Protein AF-A0A9P6QY77-F1 (afdb_monomer)

Structure (mmCIF, N/CA/C/O backbone):
data_AF-A0A9P6QY77-F1
#
_entry.id   AF-A0A9P6QY77-F1
#
loop_
_atom_site.group_PDB
_atom_site.id
_atom_site.type_symbol
_atom_site.label_atom_id
_atom_site.label_alt_id
_atom_site.label_comp_id
_atom_site.label_asym_id
_atom_site.label_entity_id
_atom_site.label_seq_id
_atom_site.pdbx_PDB_ins_code
_atom_site.Cartn_x
_atom_site.Cartn_y
_atom_site.Cartn_z
_atom_site.occupancy
_atom_site.B_iso_or_equiv
_atom_site.auth_seq_id
_atom_site.auth_comp_id
_atom_site.auth_asym_id
_atom_site.auth_atom_id
_atom_site.pdbx_PDB_model_num
ATOM 1 N N . GLY A 1 1 ? -8.131 2.660 -6.416 1.00 86.06 1 GLY A N 1
ATOM 2 C CA . GLY A 1 1 ? -8.394 2.026 -5.107 1.00 86.06 1 GLY A CA 1
ATOM 3 C C . GLY A 1 1 ? -8.116 2.961 -3.945 1.00 86.06 1 GLY A C 1
ATOM 4 O O . GLY A 1 1 ? -9.030 3.234 -3.181 1.00 86.06 1 GLY A O 1
ATOM 5 N N . GLY A 1 2 ? -6.889 3.487 -3.839 1.00 91.00 2 GLY A N 1
ATOM 6 C CA . GLY A 1 2 ? -6.436 4.265 -2.677 1.00 91.00 2 GLY A CA 1
ATOM 7 C C . GLY A 1 2 ? -7.350 5.407 -2.219 1.00 91.00 2 GLY A C 1
ATOM 8 O O . GLY A 1 2 ? -7.599 5.512 -1.028 1.00 91.00 2 GLY A O 1
ATOM 9 N N . ILE A 1 3 ? -7.903 6.209 -3.141 1.00 92.25 3 ILE A N 1
ATOM 10 C CA . ILE A 1 3 ? -8.819 7.322 -2.798 1.00 92.25 3 ILE A CA 1
ATOM 11 C C . ILE A 1 3 ? -10.066 6.819 -2.051 1.00 92.25 3 ILE A C 1
ATOM 13 O O . ILE A 1 3 ? -10.511 7.421 -1.084 1.00 92.25 3 ILE A O 1
ATOM 17 N N . ILE A 1 4 ? -10.633 5.692 -2.487 1.00 94.75 4 ILE A N 1
ATOM 18 C CA . ILE A 1 4 ? -11.809 5.102 -1.833 1.00 94.75 4 ILE A CA 1
ATOM 19 C C . ILE A 1 4 ? -11.401 4.516 -0.481 1.00 94.75 4 ILE A C 1
ATOM 21 O O . ILE A 1 4 ? -12.114 4.688 0.503 1.00 94.75 4 ILE A O 1
ATOM 25 N N . ALA A 1 5 ? -10.247 3.845 -0.425 1.00 93.25 5 ALA A N 1
ATOM 26 C CA . ALA A 1 5 ? -9.734 3.268 0.810 1.00 93.25 5 ALA A CA 1
ATOM 27 C C . ALA A 1 5 ? -9.512 4.338 1.889 1.00 93.25 5 ALA A C 1
ATOM 29 O O . ALA A 1 5 ? -9.924 4.112 3.021 1.00 93.25 5 ALA A O 1
ATOM 30 N N . SER A 1 6 ? -8.965 5.512 1.547 1.00 91.50 6 SER A N 1
ATOM 31 C CA . SER A 1 6 ? -8.772 6.593 2.524 1.00 91.50 6 SER A CA 1
ATOM 32 C C . SER A 1 6 ? -10.098 7.080 3.108 1.00 91.50 6 SER A C 1
ATOM 34 O O . SER A 1 6 ? -10.233 7.165 4.324 1.00 91.50 6 SER A O 1
ATOM 36 N N . MET A 1 7 ? -11.124 7.257 2.269 1.00 93.19 7 MET A N 1
ATOM 37 C CA . MET A 1 7 ? -12.468 7.618 2.732 1.00 93.19 7 MET A CA 1
ATOM 38 C C . MET A 1 7 ? -13.100 6.543 3.626 1.00 93.19 7 MET A C 1
ATOM 40 O O . MET A 1 7 ? -13.806 6.860 4.585 1.00 93.19 7 MET A O 1
ATOM 44 N N . VAL A 1 8 ? -12.887 5.264 3.304 1.00 94.50 8 VAL A N 1
ATOM 45 C CA . VAL A 1 8 ? -13.372 4.153 4.132 1.00 94.50 8 VAL A CA 1
ATOM 46 C C . VAL A 1 8 ? -12.661 4.161 5.480 1.00 94.50 8 VAL A C 1
ATOM 48 O O . VAL A 1 8 ? -13.337 4.078 6.500 1.00 94.50 8 VAL A O 1
ATOM 51 N N . VAL A 1 9 ? -11.336 4.315 5.500 1.00 92.62 9 VAL A N 1
ATOM 52 C CA . VAL A 1 9 ? -10.544 4.379 6.735 1.00 92.62 9 VAL A CA 1
ATOM 53 C C . VAL A 1 9 ? -10.988 5.552 7.606 1.00 92.62 9 VAL A C 1
ATOM 55 O O . VAL A 1 9 ? -11.272 5.339 8.781 1.00 92.62 9 VAL A O 1
ATOM 58 N N . ASP A 1 10 ? -11.174 6.746 7.040 1.00 92.12 10 ASP A N 1
ATOM 59 C CA . ASP A 1 10 ? -11.692 7.904 7.781 1.00 92.12 10 ASP A CA 1
ATOM 60 C C . ASP A 1 10 ? -13.059 7.614 8.409 1.00 92.12 10 ASP A C 1
ATOM 62 O O . ASP A 1 10 ? -13.322 7.958 9.564 1.00 92.12 10 ASP A O 1
ATOM 66 N N . ARG A 1 11 ? -13.939 6.930 7.669 1.00 94.38 11 ARG A N 1
ATOM 67 C CA . ARG A 1 11 ? -15.249 6.541 8.188 1.00 94.38 11 ARG A CA 1
ATOM 68 C C . ARG A 1 11 ? -15.133 5.496 9.296 1.00 94.38 11 ARG A C 1
ATOM 70 O O . ARG A 1 11 ? -15.878 5.589 10.267 1.00 94.38 11 ARG A O 1
ATOM 77 N N . LEU A 1 12 ? -14.229 4.524 9.180 1.00 93.38 12 LEU A N 1
ATOM 78 C CA . LEU A 1 12 ? -13.987 3.524 10.223 1.00 93.38 12 LEU A CA 1
ATOM 79 C C . LEU A 1 12 ? -13.432 4.181 11.492 1.00 93.38 12 LEU A C 1
ATOM 81 O O . LEU A 1 12 ? -13.965 3.931 12.569 1.00 93.38 12 LEU A O 1
ATOM 85 N N . LEU A 1 13 ? -12.456 5.082 11.359 1.00 90.88 13 LEU A N 1
ATOM 86 C CA . LEU A 1 13 ? -11.906 5.876 12.463 1.00 90.88 13 LEU A CA 1
ATOM 87 C C . LEU A 1 13 ? -12.978 6.712 13.177 1.00 90.88 13 LEU A C 1
ATOM 89 O O . LEU A 1 13 ? -12.935 6.866 14.393 1.00 90.88 13 LEU A O 1
ATOM 93 N N . ALA A 1 14 ? -13.947 7.247 12.432 1.00 92.50 14 ALA A N 1
ATOM 94 C CA . ALA A 1 14 ? -15.020 8.067 12.988 1.00 92.50 14 ALA A CA 1
ATOM 95 C C . ALA A 1 14 ? -16.168 7.262 13.624 1.00 92.50 14 ALA A C 1
ATOM 97 O O . ALA A 1 14 ? -17.006 7.848 14.309 1.00 92.50 14 ALA A O 1
ATOM 98 N N . THR A 1 15 ? -16.267 5.955 13.358 1.00 94.19 15 THR A N 1
ATOM 99 C CA . THR A 1 15 ? -17.450 5.153 13.728 1.00 94.19 15 THR A CA 1
ATOM 100 C C . THR A 1 15 ? -17.153 3.971 14.636 1.00 94.19 15 THR A C 1
ATOM 102 O O . THR A 1 15 ? -18.044 3.557 15.377 1.00 94.19 15 THR A O 1
ATOM 105 N N . LEU A 1 16 ? -15.944 3.415 14.585 1.00 92.81 16 LEU A N 1
ATOM 106 C CA . LEU A 1 16 ? -15.554 2.254 15.375 1.00 92.81 16 LEU A CA 1
ATOM 107 C C . LEU A 1 16 ? -14.697 2.660 16.571 1.00 92.81 16 LEU A C 1
ATOM 109 O O . LEU A 1 16 ? -13.931 3.618 16.519 1.00 92.81 16 LEU A O 1
ATOM 113 N N . GLU A 1 17 ? -14.790 1.880 17.645 1.00 90.44 17 GLU A N 1
ATOM 114 C CA . GLU A 1 17 ? -13.870 2.012 18.772 1.00 90.44 17 GLU A CA 1
ATOM 115 C C . GLU A 1 17 ? -12.451 1.567 18.387 1.00 90.44 17 GLU A C 1
ATOM 117 O O . GLU A 1 17 ? -12.256 0.632 17.602 1.00 90.44 17 GLU A O 1
ATOM 122 N N . GLU A 1 18 ? -11.443 2.173 19.021 1.00 87.44 18 GLU A N 1
ATOM 123 C CA . GLU A 1 18 ? -10.024 1.870 18.781 1.00 87.44 18 GLU A CA 1
ATOM 124 C C . GLU A 1 18 ? -9.678 0.385 18.953 1.00 87.44 18 GLU A C 1
ATOM 126 O O . GLU A 1 18 ? -8.782 -0.134 18.290 1.00 87.44 18 GLU A O 1
ATOM 131 N N . SER A 1 19 ? -10.389 -0.325 19.832 1.00 89.06 19 SER A N 1
ATOM 132 C CA . SER A 1 19 ? -10.193 -1.757 20.084 1.00 89.06 19 SER A CA 1
ATOM 133 C C . SER A 1 19 ? -10.362 -2.607 18.818 1.00 89.06 19 SER A C 1
ATOM 135 O O . SER A 1 19 ? -9.605 -3.561 18.619 1.00 89.06 19 SER A O 1
ATOM 137 N N . PHE A 1 20 ? -11.300 -2.236 17.941 1.00 88.81 20 PHE A N 1
ATOM 138 C CA . PHE A 1 20 ? -11.535 -2.899 16.658 1.00 88.81 20 PHE A CA 1
ATOM 139 C C . PHE A 1 20 ? -10.516 -2.474 15.599 1.00 88.81 20 PHE A C 1
ATOM 141 O O . PHE A 1 20 ? -10.101 -3.293 14.779 1.00 88.81 20 PHE A O 1
ATOM 148 N N . LEU A 1 21 ? -10.070 -1.218 15.649 1.00 90.38 21 LEU A N 1
ATOM 149 C CA . LEU A 1 21 ? -9.143 -0.628 14.679 1.00 90.38 21 LEU A CA 1
ATOM 150 C C . LEU A 1 21 ? -7.701 -1.123 14.849 1.00 90.38 21 LEU A C 1
AT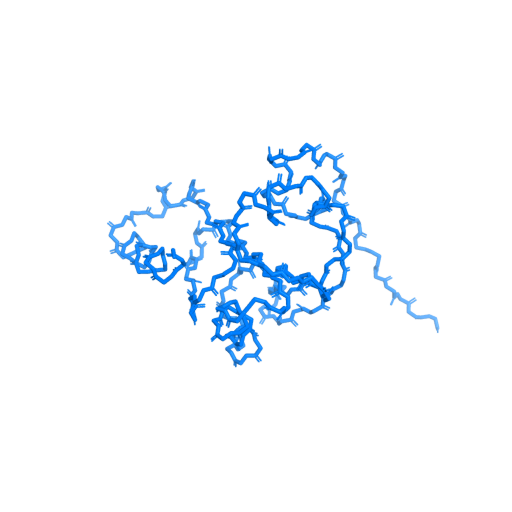OM 152 O O . LEU A 1 21 ? -6.955 -1.163 13.879 1.00 90.38 21 LEU A O 1
ATOM 156 N N . LYS A 1 22 ? -7.330 -1.617 16.037 1.00 88.06 22 LYS A N 1
ATOM 157 C CA . LYS A 1 22 ? -6.003 -2.207 16.313 1.00 88.06 22 LYS A CA 1
ATOM 158 C C . LYS A 1 22 ? -5.629 -3.405 15.433 1.00 88.06 22 LYS A C 1
ATOM 160 O O . LYS A 1 22 ? -4.466 -3.802 15.440 1.00 88.06 22 LYS A O 1
ATOM 165 N N . LYS A 1 23 ? -6.604 -4.019 14.758 1.00 87.81 23 LYS A N 1
ATOM 166 C CA . LYS A 1 23 ? -6.406 -5.145 13.829 1.00 87.81 23 LYS A CA 1
ATOM 167 C C . LYS A 1 23 ? -6.466 -4.727 12.358 1.00 87.81 23 LYS A C 1
ATOM 169 O O . LYS A 1 23 ? -6.309 -5.580 11.493 1.00 87.81 23 LYS A O 1
ATOM 174 N N . LEU A 1 24 ? -6.782 -3.463 12.076 1.00 91.94 24 LEU A N 1
ATOM 175 C CA . LEU A 1 24 ? -6.872 -2.954 10.717 1.00 91.94 24 LEU A CA 1
ATOM 176 C C . LEU A 1 24 ? -5.471 -2.601 10.215 1.00 91.94 24 LEU A C 1
ATOM 178 O O . LEU A 1 24 ? -4.737 -1.852 10.857 1.00 91.94 24 LEU A O 1
ATOM 182 N N . GLU A 1 25 ? -5.146 -3.126 9.042 1.00 92.31 25 GLU A N 1
ATOM 183 C CA . GLU A 1 25 ? -3.906 -2.868 8.321 1.00 92.31 25 GLU A CA 1
ATOM 184 C C . GLU A 1 25 ? -4.271 -2.375 6.922 1.00 92.31 25 GLU A C 1
ATOM 186 O O . GLU A 1 25 ? -5.233 -2.857 6.313 1.00 92.31 25 GLU A O 1
ATOM 191 N N . VAL A 1 26 ? -3.538 -1.385 6.420 1.00 93.25 26 VAL A N 1
ATOM 192 C CA . VAL A 1 26 ? -3.820 -0.759 5.129 1.00 93.25 26 VAL A CA 1
ATOM 193 C C . VAL A 1 26 ? -2.575 -0.811 4.264 1.00 93.25 26 VAL A C 1
ATOM 195 O O . VAL A 1 26 ? -1.566 -0.177 4.557 1.00 93.25 26 VAL A O 1
ATOM 198 N N . TYR A 1 27 ? -2.691 -1.524 3.150 1.00 94.12 27 TYR A N 1
ATOM 199 C CA . TYR A 1 27 ? -1.648 -1.633 2.142 1.00 94.12 27 TYR A CA 1
ATOM 200 C C . TYR A 1 27 ? -2.161 -1.067 0.831 1.00 94.12 27 TYR A C 1
ATOM 202 O O . TYR A 1 27 ? -3.221 -1.464 0.339 1.00 94.12 27 TYR A O 1
ATOM 210 N N . THR A 1 28 ? -1.429 -0.114 0.262 1.00 94.19 28 THR A N 1
ATOM 211 C CA . THR A 1 28 ? -1.799 0.468 -1.031 1.00 94.19 28 THR A CA 1
ATOM 212 C C . THR A 1 28 ? -0.652 0.393 -2.019 1.00 94.19 28 THR A C 1
ATOM 214 O O . THR A 1 28 ? 0.508 0.539 -1.650 1.00 94.19 28 THR A O 1
ATOM 217 N N . PHE A 1 29 ? -1.011 0.222 -3.285 1.00 94.75 29 PHE A N 1
ATOM 218 C CA . PHE A 1 29 ? -0.092 0.071 -4.404 1.00 94.75 29 PHE A CA 1
ATOM 219 C C . PHE A 1 29 ? -0.502 1.064 -5.487 1.00 94.75 29 PHE A C 1
ATOM 221 O O . PHE A 1 29 ? -1.698 1.170 -5.784 1.00 94.75 29 PHE A O 1
ATOM 228 N N . GLY A 1 30 ? 0.448 1.832 -6.018 1.00 93.62 30 GLY A N 1
ATOM 229 C CA . GLY A 1 30 ? 0.172 2.809 -7.077 1.00 93.62 30 GLY A CA 1
ATOM 230 C C . GLY A 1 30 ? -0.878 3.862 -6.685 1.00 93.62 30 GLY A C 1
ATOM 231 O O . GLY A 1 30 ? -1.771 4.207 -7.461 1.00 93.62 30 GLY A O 1
ATOM 232 N N . SER A 1 31 ? -0.891 4.292 -5.418 1.00 93.38 31 SER A N 1
ATOM 233 C CA . SER A 1 31 ? -2.033 5.021 -4.855 1.00 93.38 31 SER A CA 1
ATOM 234 C C . SER A 1 31 ? -2.125 6.476 -5.325 1.00 93.38 31 SER A C 1
ATOM 236 O O . SER A 1 31 ? -1.260 7.296 -5.028 1.00 93.38 31 SER A O 1
ATOM 238 N N . ALA A 1 32 ? -3.263 6.827 -5.931 1.00 92.94 32 ALA A N 1
ATOM 239 C CA . ALA A 1 32 ? -3.647 8.210 -6.234 1.00 92.94 32 ALA A CA 1
ATOM 240 C C . ALA A 1 32 ? -4.162 9.006 -5.016 1.00 92.94 32 ALA A C 1
ATOM 242 O O . ALA A 1 32 ? -4.553 10.162 -5.159 1.00 92.94 32 ALA A O 1
ATOM 243 N N . ALA A 1 33 ? -4.249 8.389 -3.832 1.00 90.19 33 ALA A N 1
ATOM 244 C CA . ALA A 1 33 ? -4.732 9.084 -2.644 1.00 90.19 33 ALA A CA 1
ATOM 245 C C . ALA A 1 33 ? -3.729 10.145 -2.195 1.00 90.19 33 ALA A C 1
ATOM 247 O O . ALA A 1 33 ? -2.530 9.888 -2.127 1.00 90.19 33 ALA A O 1
ATOM 248 N N . ASN A 1 34 ? -4.244 11.311 -1.825 1.00 84.75 34 ASN A N 1
ATOM 249 C CA . ASN A 1 34 ? -3.461 12.407 -1.270 1.00 84.75 34 ASN A CA 1
ATOM 250 C C . ASN A 1 34 ? -3.529 12.455 0.263 1.00 84.75 34 ASN A C 1
ATOM 252 O O . ASN A 1 34 ? -3.278 13.503 0.831 1.00 84.75 34 ASN A O 1
ATOM 256 N N . HIS A 1 35 ? -3.984 11.394 0.925 1.00 85.19 35 HIS A N 1
ATOM 257 C CA . HIS A 1 35 ? -3.899 11.202 2.371 1.00 85.19 35 HIS A CA 1
ATOM 258 C C . HIS A 1 35 ? -4.306 9.766 2.711 1.00 85.19 35 HIS A C 1
ATOM 260 O O . HIS A 1 35 ? -5.0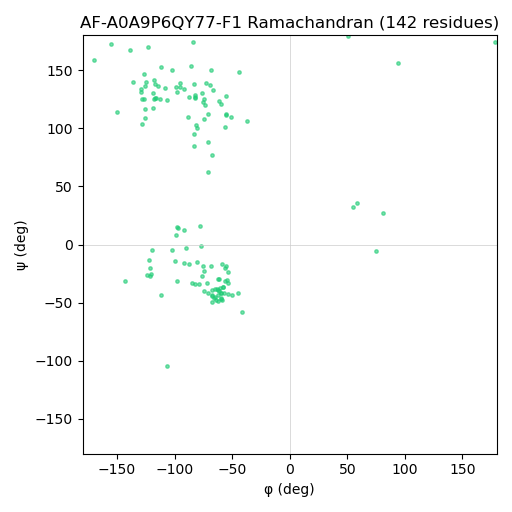14 9.102 1.951 1.00 85.19 35 HIS A O 1
ATOM 266 N N . MET A 1 36 ? -3.878 9.308 3.881 1.00 87.31 36 MET A N 1
ATOM 267 C CA . MET A 1 36 ? -4.389 8.115 4.544 1.00 87.31 36 MET A CA 1
ATOM 268 C C . MET A 1 36 ? -4.235 8.355 6.042 1.00 87.31 36 MET A C 1
ATOM 270 O O . MET A 1 36 ? -3.115 8.524 6.518 1.00 87.31 36 MET A O 1
ATOM 274 N N . ASN A 1 37 ? -5.334 8.462 6.779 1.00 83.19 37 ASN A N 1
ATOM 275 C CA . ASN A 1 37 ? -5.266 8.720 8.211 1.00 83.19 37 ASN A CA 1
ATOM 276 C C . ASN A 1 37 ? -5.150 7.391 8.960 1.00 83.19 37 ASN A C 1
ATOM 278 O O . ASN A 1 37 ? -5.981 6.512 8.762 1.00 83.19 37 ASN A O 1
ATOM 282 N N . GLY A 1 38 ? -4.149 7.240 9.824 1.00 74.38 38 GLY A N 1
ATOM 283 C CA . GLY A 1 38 ? -4.074 6.072 10.702 1.00 74.38 38 GLY A CA 1
ATOM 284 C C . GLY A 1 38 ? -4.814 6.222 12.019 1.00 74.38 38 GLY A C 1
ATOM 285 O O . GLY A 1 38 ? -5.040 5.235 12.717 1.00 74.38 38 GLY A O 1
ATOM 286 N N . GLY A 1 39 ? -5.154 7.450 12.423 1.00 70.12 39 GLY A N 1
ATOM 287 C CA . GLY A 1 39 ? -5.333 7.734 13.845 1.00 70.12 39 GLY A CA 1
ATOM 288 C C . GLY A 1 39 ? -4.114 7.246 14.647 1.00 70.12 39 GLY A C 1
ATOM 289 O O . GLY A 1 39 ? -3.178 6.658 14.120 1.00 70.12 39 GLY A O 1
ATOM 290 N N . HIS A 1 40 ? -4.086 7.420 15.957 1.00 69.88 40 HIS A N 1
ATOM 291 C CA . HIS A 1 40 ? -3.016 6.804 16.759 1.00 69.88 40 HIS A CA 1
ATOM 292 C C . HIS A 1 40 ? -3.252 5.295 16.995 1.00 69.88 40 HIS A C 1
ATOM 294 O O . HIS A 1 40 ? -2.677 4.710 17.910 1.00 69.88 40 HIS A O 1
ATOM 300 N N . CYS A 1 41 ? -4.146 4.669 16.217 1.00 79.31 41 CYS A N 1
ATOM 301 C CA . CYS A 1 41 ? -4.682 3.336 16.482 1.00 79.31 41 CYS A CA 1
ATOM 302 C C . CYS A 1 41 ? -4.413 2.303 15.377 1.00 79.31 41 CYS A C 1
ATOM 304 O O . CYS A 1 41 ? -4.368 1.113 15.704 1.00 79.31 41 CYS A O 1
ATOM 306 N N . LEU A 1 42 ? -4.205 2.709 14.115 1.00 85.56 42 LEU A N 1
ATOM 307 C CA . LEU A 1 42 ? -3.760 1.795 13.059 1.00 85.56 42 LEU A CA 1
ATOM 308 C C . LEU A 1 42 ? -2.244 1.627 13.145 1.00 85.56 42 LEU A C 1
ATOM 310 O O . LEU A 1 42 ? -1.500 2.600 13.121 1.00 85.56 42 LEU A O 1
ATOM 314 N N . LYS A 1 43 ? -1.797 0.374 13.235 1.00 84.25 43 LYS A N 1
ATOM 315 C CA . LYS A 1 43 ? -0.373 0.042 13.383 1.00 84.25 43 LYS A CA 1
ATOM 316 C C . LYS A 1 43 ? 0.380 -0.031 12.063 1.00 84.25 43 LYS A C 1
ATOM 318 O O . LYS A 1 43 ? 1.573 0.236 12.029 1.00 84.25 43 LYS A O 1
ATOM 323 N N . HIS A 1 44 ? -0.300 -0.462 11.004 1.00 88.94 44 HIS A N 1
ATOM 324 C CA . HIS A 1 44 ? 0.332 -0.744 9.723 1.00 88.94 44 HIS A CA 1
ATOM 325 C C . HIS A 1 44 ? -0.419 -0.013 8.619 1.00 88.94 44 HIS A C 1
ATOM 327 O O . HIS A 1 44 ? -1.509 -0.421 8.213 1.00 88.94 44 HIS A O 1
ATOM 333 N N . ILE A 1 45 ? 0.180 1.080 8.151 1.00 91.69 45 ILE A N 1
ATOM 334 C CA . ILE A 1 45 ? -0.215 1.768 6.927 1.00 91.69 45 ILE A CA 1
ATOM 335 C C . ILE A 1 45 ? 1.019 1.871 6.053 1.00 91.69 45 ILE A C 1
ATOM 337 O O . ILE A 1 45 ? 1.941 2.626 6.360 1.00 91.69 45 ILE A O 1
ATOM 341 N N . GLU A 1 46 ? 1.032 1.098 4.972 1.00 92.94 46 GLU A N 1
ATOM 342 C CA . GLU A 1 46 ? 2.159 1.064 4.050 1.00 92.94 46 GLU A CA 1
ATOM 343 C C . GLU A 1 46 ? 1.703 1.351 2.619 1.00 92.94 46 GLU A C 1
ATOM 345 O O . GLU A 1 46 ? 0.684 0.857 2.117 1.00 92.94 46 GLU A O 1
ATOM 350 N N . HIS A 1 47 ? 2.485 2.180 1.948 1.00 93.19 47 HIS A N 1
ATOM 351 C CA . HIS A 1 47 ? 2.260 2.611 0.585 1.00 93.19 47 HIS A CA 1
ATOM 352 C C . HIS A 1 47 ? 3.433 2.155 -0.275 1.00 93.19 47 HIS A C 1
ATOM 354 O O . HIS A 1 47 ? 4.580 2.404 0.070 1.00 93.19 47 HIS A O 1
ATOM 360 N N . PHE A 1 48 ? 3.144 1.526 -1.408 1.00 94.31 48 PHE A N 1
ATOM 361 C CA . PHE A 1 48 ? 4.131 1.117 -2.401 1.00 94.31 48 PHE A CA 1
ATOM 362 C C . PHE A 1 48 ? 3.865 1.876 -3.695 1.00 94.31 48 PHE A C 1
ATOM 364 O O . PHE A 1 48 ? 2.745 1.882 -4.217 1.00 94.31 48 PHE A O 1
ATOM 371 N N . ALA A 1 49 ? 4.892 2.543 -4.205 1.00 94.81 49 ALA A N 1
ATOM 372 C CA . ALA A 1 49 ? 4.808 3.385 -5.385 1.00 94.81 49 ALA A CA 1
ATOM 373 C C . ALA A 1 49 ? 6.009 3.143 -6.297 1.00 94.81 49 ALA A C 1
ATOM 375 O O . ALA A 1 49 ? 7.135 3.018 -5.829 1.00 94.81 49 ALA A O 1
ATOM 376 N N . ASN A 1 50 ? 5.758 3.122 -7.603 1.00 94.75 50 ASN A N 1
ATOM 377 C CA . ASN A 1 50 ? 6.818 3.178 -8.603 1.00 94.75 50 ASN A CA 1
ATOM 378 C C . ASN A 1 50 ? 6.973 4.633 -9.031 1.00 94.75 50 ASN A C 1
ATOM 380 O O . ASN A 1 50 ? 5.969 5.319 -9.227 1.00 94.75 50 ASN A O 1
ATOM 384 N N . GLU A 1 51 ? 8.206 5.103 -9.198 1.00 92.19 51 GLU A N 1
ATOM 385 C CA . GLU A 1 51 ? 8.484 6.508 -9.520 1.00 92.19 51 GLU A CA 1
ATOM 386 C C . GLU A 1 51 ? 7.716 6.995 -10.759 1.00 92.19 51 GLU A C 1
ATOM 388 O O . GLU A 1 51 ? 7.155 8.0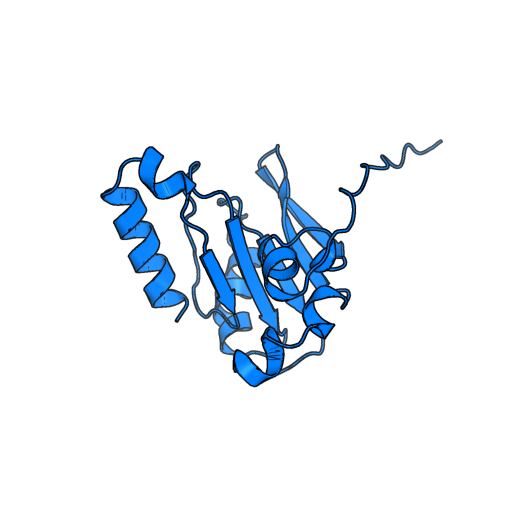92 -10.754 1.00 92.19 51 GLU A O 1
ATOM 393 N N . SER A 1 52 ? 7.663 6.162 -11.802 1.00 91.38 52 SER A N 1
ATOM 394 C CA . SER A 1 52 ? 7.027 6.488 -13.084 1.00 91.38 52 SER A CA 1
ATOM 395 C C . SER A 1 52 ? 5.550 6.072 -13.176 1.00 91.38 52 SER A C 1
ATOM 397 O O . SER A 1 52 ? 4.980 6.055 -14.270 1.00 91.38 52 SER A O 1
ATOM 399 N N . ASP A 1 53 ? 4.907 5.707 -12.063 1.00 93.19 53 ASP A N 1
ATOM 400 C CA . ASP A 1 53 ? 3.453 5.530 -12.022 1.00 93.19 53 ASP A CA 1
ATOM 401 C C . ASP A 1 53 ? 2.763 6.888 -11.848 1.00 93.19 53 ASP A C 1
ATOM 403 O O . ASP A 1 53 ? 2.672 7.409 -10.740 1.00 93.19 53 ASP A O 1
ATOM 407 N N . PHE A 1 54 ? 2.202 7.419 -12.940 1.00 91.12 54 PHE A N 1
ATOM 408 C CA . PHE A 1 54 ? 1.515 8.715 -12.978 1.00 91.12 54 PHE A CA 1
ATOM 409 C C . PHE A 1 54 ? 0.544 8.949 -11.809 1.00 91.12 54 PHE A C 1
ATOM 411 O O . PHE A 1 54 ? 0.488 10.054 -11.257 1.00 91.12 54 PHE A O 1
ATOM 418 N N . PHE A 1 55 ? -0.225 7.926 -11.426 1.00 92.12 55 PHE A N 1
ATOM 419 C CA . PHE A 1 55 ? -1.203 8.055 -10.351 1.00 92.12 55 PHE A CA 1
ATOM 420 C C . PHE A 1 55 ? -0.530 8.105 -8.981 1.00 92.12 55 PHE A C 1
ATOM 422 O O . PHE A 1 55 ? -0.933 8.911 -8.143 1.00 92.12 55 PHE A O 1
ATOM 429 N N . ALA A 1 56 ? 0.512 7.303 -8.765 1.00 91.75 56 ALA A N 1
ATOM 430 C CA . ALA A 1 56 ? 1.291 7.327 -7.533 1.00 91.75 56 ALA A CA 1
ATOM 431 C C . ALA A 1 56 ? 2.081 8.633 -7.381 1.00 91.75 56 ALA A C 1
ATOM 433 O O . ALA A 1 56 ? 2.048 9.244 -6.308 1.00 91.75 56 ALA A O 1
ATOM 434 N N . SER A 1 57 ? 2.717 9.099 -8.464 1.00 89.81 57 SER A N 1
ATOM 435 C CA . SER A 1 57 ? 3.466 10.356 -8.499 1.00 89.81 57 SER A CA 1
ATOM 436 C C . SER A 1 57 ? 2.551 11.532 -8.155 1.00 89.81 57 SER A C 1
ATOM 438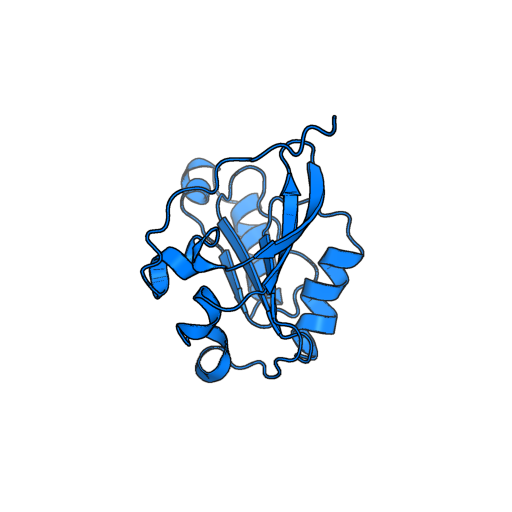 O O . SER A 1 57 ? 2.885 12.334 -7.286 1.00 89.81 57 SER A O 1
ATOM 440 N N . SER A 1 58 ? 1.362 11.600 -8.770 1.00 87.56 58 SER A N 1
ATOM 441 C CA . SER A 1 58 ? 0.379 12.677 -8.540 1.00 87.56 58 SER A CA 1
ATOM 442 C C . SER A 1 58 ? -0.373 12.560 -7.208 1.00 87.56 58 SER A C 1
ATOM 444 O O . SER A 1 58 ? -0.995 13.523 -6.765 1.00 87.56 58 SER A O 1
ATOM 446 N N . GLY A 1 59 ? -0.361 11.377 -6.594 1.00 89.56 59 GLY A N 1
ATOM 447 C CA . GLY A 1 59 ? -1.076 11.069 -5.363 1.00 89.56 59 GLY A CA 1
ATOM 448 C C . GLY A 1 59 ? -0.137 10.964 -4.173 1.00 89.56 59 GLY A C 1
ATOM 449 O O . GLY A 1 59 ? 0.334 11.971 -3.637 1.00 89.56 59 GLY A O 1
ATOM 450 N N . VAL A 1 60 ? 0.114 9.723 -3.751 1.00 88.69 60 VAL A N 1
ATOM 451 C CA . VAL A 1 60 ? 0.790 9.429 -2.485 1.00 88.69 60 VAL A CA 1
ATOM 452 C C . VAL A 1 60 ? 2.203 10.008 -2.418 1.00 88.69 60 VAL A C 1
ATOM 454 O O . VAL A 1 60 ? 2.585 10.538 -1.378 1.00 88.69 60 VAL A O 1
ATOM 457 N N . MET A 1 61 ? 2.957 9.996 -3.522 1.00 88.38 61 MET A N 1
ATOM 458 C CA . MET A 1 61 ? 4.329 10.513 -3.532 1.00 88.38 61 MET A CA 1
ATOM 459 C C . MET A 1 61 ? 4.365 12.034 -3.339 1.00 88.38 61 MET A C 1
ATOM 461 O O . MET A 1 61 ? 5.079 12.526 -2.466 1.00 88.38 61 MET A O 1
ATOM 465 N N . THR A 1 62 ? 3.558 12.782 -4.103 1.00 84.12 62 THR A N 1
ATOM 466 C CA . THR A 1 62 ? 3.458 14.247 -3.961 1.00 84.12 62 THR A CA 1
ATOM 467 C C . THR A 1 62 ? 2.963 14.635 -2.570 1.00 84.12 62 THR A C 1
ATOM 469 O O . THR A 1 62 ? 3.465 15.590 -1.970 1.00 84.12 62 THR A O 1
ATOM 472 N N . TYR A 1 63 ? 1.998 13.893 -2.022 1.00 76.62 63 TYR A N 1
ATOM 473 C CA . TYR A 1 63 ? 1.491 14.161 -0.682 1.00 76.62 63 TYR A CA 1
ATOM 474 C C . TYR A 1 63 ? 2.574 14.009 0.387 1.00 76.62 63 TYR A C 1
ATOM 476 O O . TYR A 1 63 ? 2.768 14.927 1.174 1.00 76.62 63 TYR A O 1
ATOM 484 N N . TYR A 1 64 ? 3.334 12.915 0.369 1.00 73.12 64 TYR A N 1
ATOM 485 C CA . TYR A 1 64 ? 4.415 12.678 1.333 1.00 73.12 64 TYR A CA 1
ATOM 486 C C . TYR A 1 64 ? 5.539 13.721 1.276 1.00 73.12 64 TYR A C 1
ATOM 488 O O . TYR A 1 64 ? 6.190 14.010 2.280 1.00 73.12 64 TYR A O 1
ATOM 496 N N . GLN A 1 65 ? 5.778 14.309 0.103 1.00 67.06 65 GLN A N 1
ATOM 497 C CA . GLN A 1 65 ? 6.769 15.374 -0.063 1.00 67.06 65 GLN A CA 1
ATOM 498 C C . GLN A 1 65 ? 6.283 16.730 0.479 1.00 67.06 65 GLN A C 1
ATOM 500 O O . GLN A 1 65 ? 7.099 17.567 0.864 1.00 67.06 65 GLN A O 1
ATOM 505 N N . THR A 1 66 ? 4.968 16.968 0.510 1.00 62.78 66 THR A N 1
ATOM 506 C CA . THR A 1 66 ? 4.378 18.301 0.748 1.00 62.78 66 THR A CA 1
ATOM 507 C C . THR A 1 66 ? 3.645 18.415 2.081 1.00 62.78 66 THR A C 1
ATOM 509 O O . THR A 1 66 ? 3.805 19.401 2.808 1.00 62.78 66 THR A O 1
ATOM 512 N N . ALA A 1 67 ? 2.862 17.407 2.446 1.00 55.31 67 ALA A N 1
ATOM 513 C CA . ALA A 1 67 ? 2.295 17.281 3.768 1.00 55.31 67 ALA A CA 1
ATOM 514 C C . ALA A 1 67 ? 3.382 16.700 4.663 1.00 55.31 67 ALA A C 1
ATOM 516 O O . ALA A 1 67 ? 3.637 15.506 4.630 1.00 55.31 67 ALA A O 1
ATOM 517 N N . ARG A 1 68 ? 4.045 17.560 5.449 1.00 52.69 68 ARG A N 1
ATOM 518 C CA . ARG A 1 68 ? 4.865 17.148 6.603 1.00 52.69 68 ARG A CA 1
ATOM 519 C C . ARG A 1 68 ? 4.150 15.976 7.276 1.00 52.69 68 ARG A C 1
ATOM 521 O O . ARG A 1 68 ? 3.072 16.240 7.811 1.00 52.69 68 ARG A O 1
ATOM 528 N N . ASN A 1 69 ? 4.654 14.741 7.133 1.00 55.59 69 ASN A N 1
ATOM 529 C CA . ASN A 1 69 ? 3.876 13.525 7.365 1.00 55.59 69 ASN A CA 1
ATOM 530 C C . ASN A 1 69 ? 3.234 13.667 8.741 1.00 55.59 69 ASN A C 1
ATOM 532 O O . ASN A 1 69 ? 3.922 13.744 9.747 1.00 55.59 69 ASN A O 1
ATOM 536 N N . LYS A 1 70 ? 1.917 13.856 8.807 1.00 53.12 70 LYS A N 1
ATOM 537 C CA . LYS A 1 70 ? 1.225 13.981 10.100 1.00 53.12 70 LYS A CA 1
ATOM 538 C C . LYS A 1 70 ? 0.766 12.626 10.622 1.00 53.12 70 LYS A C 1
ATOM 540 O O . LYS A 1 70 ? 0.202 12.559 11.707 1.00 53.12 70 LYS A O 1
ATOM 545 N N . TYR A 1 71 ? 0.988 11.579 9.837 1.00 56.31 71 TYR A N 1
ATOM 546 C CA . TYR A 1 71 ? 0.457 10.248 10.048 1.00 56.31 71 TYR A CA 1
ATOM 547 C C . TYR A 1 71 ? 1.614 9.253 9.973 1.00 56.31 71 TYR A C 1
ATOM 549 O O . TYR A 1 71 ? 2.472 9.374 9.094 1.00 56.31 71 TYR A O 1
ATOM 557 N N . ASP A 1 72 ? 1.647 8.341 10.942 1.00 66.88 72 ASP A N 1
ATOM 558 C CA . ASP A 1 72 ? 2.658 7.299 11.155 1.00 66.88 72 ASP A CA 1
ATOM 559 C C . ASP A 1 72 ? 2.554 6.201 10.085 1.00 66.88 72 ASP A C 1
ATOM 561 O O . ASP A 1 72 ? 2.196 5.053 10.330 1.00 66.88 72 ASP A O 1
ATOM 565 N N . ASN A 1 73 ? 2.768 6.613 8.842 1.00 84.56 73 ASN A N 1
ATOM 566 C CA . ASN A 1 73 ? 2.566 5.800 7.662 1.00 84.56 73 ASN A CA 1
ATOM 567 C C . ASN A 1 73 ? 3.913 5.627 6.951 1.00 84.56 73 ASN A C 1
ATOM 569 O O . ASN A 1 73 ? 4.672 6.589 6.788 1.00 84.56 73 ASN A O 1
ATOM 573 N N . MET A 1 74 ? 4.169 4.438 6.420 1.00 89.06 74 MET A N 1
ATOM 574 C CA . MET A 1 74 ? 5.384 4.115 5.675 1.00 89.06 74 MET A CA 1
ATOM 575 C C . MET A 1 74 ? 5.138 4.203 4.165 1.00 89.06 74 MET A C 1
ATOM 577 O O . MET A 1 74 ? 4.180 3.629 3.653 1.00 89.06 74 MET A O 1
ATOM 581 N N . LEU A 1 75 ? 6.013 4.884 3.429 1.00 91.69 75 LEU A N 1
ATOM 582 C CA . LEU A 1 75 ? 6.004 4.913 1.966 1.00 91.69 75 LEU A CA 1
ATOM 583 C C . LEU A 1 75 ? 7.292 4.298 1.424 1.00 91.69 75 LEU A C 1
ATOM 585 O O . LEU A 1 75 ? 8.375 4.763 1.760 1.00 91.69 75 LEU A O 1
ATOM 589 N N . TYR A 1 76 ? 7.151 3.316 0.540 1.00 93.81 76 TYR A N 1
ATOM 590 C CA . TYR A 1 76 ? 8.205 2.692 -0.248 1.00 93.81 76 TYR A CA 1
ATOM 591 C C . TYR A 1 76 ? 8.096 3.154 -1.703 1.00 93.81 76 TYR A C 1
ATOM 593 O O . TYR A 1 76 ? 7.045 3.013 -2.333 1.00 93.81 76 TYR A O 1
ATOM 601 N N . ILE A 1 77 ? 9.183 3.708 -2.234 1.00 93.62 77 ILE A N 1
ATOM 602 C CA . ILE A 1 77 ? 9.280 4.222 -3.599 1.00 93.62 77 ILE A CA 1
ATOM 603 C C . ILE A 1 77 ? 10.360 3.445 -4.340 1.00 93.62 77 ILE A C 1
ATOM 605 O O . ILE A 1 77 ? 11.539 3.518 -3.981 1.00 93.62 77 ILE A O 1
ATOM 609 N N . ASP A 1 78 ? 9.952 2.749 -5.396 1.00 93.38 78 ASP A N 1
ATOM 610 C CA . ASP A 1 78 ? 10.865 2.073 -6.309 1.00 93.38 78 ASP A CA 1
ATOM 611 C C . ASP A 1 78 ? 11.281 3.040 -7.421 1.00 93.38 78 ASP A C 1
ATOM 613 O O . ASP A 1 78 ? 10.464 3.446 -8.258 1.00 93.38 78 ASP A O 1
ATOM 617 N N . TRP A 1 79 ? 12.542 3.464 -7.394 1.00 88.44 79 TRP A N 1
ATOM 618 C CA . TRP A 1 79 ? 13.072 4.436 -8.347 1.00 88.44 79 TRP A CA 1
ATOM 619 C C . TRP A 1 79 ? 13.488 3.755 -9.647 1.00 88.44 79 TRP A C 1
ATOM 621 O O . TRP A 1 79 ? 14.079 2.679 -9.642 1.00 88.44 79 TRP A O 1
ATOM 631 N N . GLY A 1 80 ? 13.176 4.375 -10.786 1.00 87.25 80 GLY A N 1
ATOM 632 C CA . GLY A 1 80 ? 13.446 3.796 -12.102 1.00 87.25 80 GLY A CA 1
ATOM 633 C C . GLY A 1 80 ? 12.510 2.653 -12.518 1.00 87.25 80 GLY A C 1
ATOM 634 O O . GLY A 1 80 ? 12.576 2.212 -13.669 1.00 87.25 80 GLY A O 1
ATOM 635 N N . LYS A 1 81 ? 11.602 2.184 -11.648 1.00 91.44 81 LYS A N 1
ATOM 636 C CA . LYS A 1 81 ? 10.529 1.261 -12.043 1.00 91.44 81 LYS A CA 1
ATOM 637 C C . LYS A 1 81 ? 9.316 2.020 -12.582 1.00 91.44 81 LYS A C 1
ATOM 639 O O . LYS A 1 81 ? 9.034 3.174 -12.249 1.00 91.44 81 LYS A O 1
ATOM 644 N N . THR A 1 82 ? 8.574 1.325 -13.435 1.00 90.88 82 THR A N 1
ATOM 645 C CA . THR A 1 82 ? 7.350 1.815 -14.072 1.00 90.88 82 THR A CA 1
ATOM 646 C C . THR A 1 82 ? 6.192 0.874 -13.771 1.00 90.88 82 THR A C 1
ATOM 648 O O . THR A 1 82 ? 6.387 -0.238 -13.280 1.00 90.88 82 THR A O 1
ATOM 651 N N . GLY A 1 83 ? 4.987 1.311 -14.124 1.00 90.31 83 GLY A N 1
ATOM 652 C CA . GLY A 1 83 ? 3.808 0.462 -14.097 1.00 90.31 83 GLY A CA 1
ATOM 653 C C . GLY A 1 83 ? 3.016 0.555 -12.800 1.00 90.31 83 GLY A C 1
ATOM 654 O O . GLY A 1 83 ? 3.521 0.954 -11.756 1.00 90.31 83 GLY A O 1
ATOM 655 N N . HIS A 1 84 ? 1.737 0.211 -12.926 1.00 91.25 84 HIS A N 1
ATOM 656 C CA . HIS A 1 84 ? 0.684 0.522 -11.955 1.00 91.25 84 HIS A CA 1
ATOM 657 C C . HIS A 1 84 ? -0.060 -0.730 -11.465 1.00 91.25 84 HIS A C 1
ATOM 659 O O . HIS A 1 84 ? -0.640 -0.758 -10.382 1.00 91.25 84 HIS A O 1
ATOM 665 N N . LEU A 1 85 ? -0.089 -1.788 -12.280 1.00 91.50 85 LEU A N 1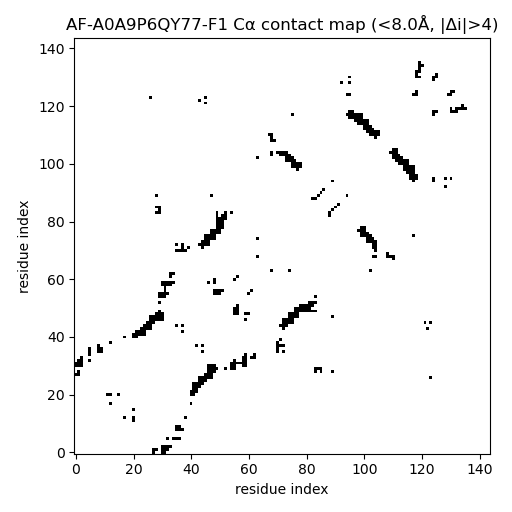
ATOM 666 C CA . LEU A 1 85 ? -0.902 -2.970 -12.013 1.00 91.50 85 LEU A CA 1
ATOM 667 C C . LEU A 1 85 ? -0.306 -3.812 -10.876 1.00 91.50 85 LEU A C 1
ATOM 669 O O . LEU A 1 85 ? 0.791 -4.352 -11.015 1.00 91.50 85 LEU A O 1
ATOM 673 N N . LEU A 1 86 ? -1.085 -3.991 -9.801 1.00 89.56 86 LEU A N 1
ATOM 674 C CA . LEU A 1 86 ? -0.759 -4.805 -8.619 1.00 89.56 86 LEU A CA 1
ATOM 675 C C . LEU A 1 86 ? -0.091 -6.140 -8.982 1.00 89.56 86 LEU A C 1
ATOM 677 O O . LEU A 1 86 ? 1.045 -6.395 -8.596 1.00 89.56 86 LEU A O 1
ATOM 681 N N . ASN A 1 87 ? -0.778 -6.958 -9.781 1.00 89.00 87 ASN A N 1
ATOM 682 C CA . ASN A 1 87 ? -0.344 -8.322 -10.088 1.00 89.00 87 ASN A CA 1
ATOM 683 C C . ASN A 1 87 ? 0.926 -8.396 -10.946 1.00 89.00 87 ASN A C 1
ATOM 685 O O . ASN A 1 87 ? 1.525 -9.460 -11.023 1.00 89.00 87 ASN A O 1
ATOM 689 N N . MET A 1 88 ? 1.296 -7.310 -11.627 1.00 88.81 88 MET A N 1
ATOM 690 C CA . MET A 1 88 ? 2.451 -7.291 -12.527 1.00 88.81 88 MET A CA 1
ATOM 691 C C . MET A 1 88 ? 3.695 -6.700 -11.863 1.00 88.81 88 MET A C 1
ATOM 693 O O . MET A 1 88 ? 4.797 -7.101 -12.209 1.00 88.81 88 MET A O 1
ATOM 697 N N . HIS A 1 89 ? 3.525 -5.748 -10.941 1.00 89.50 89 HIS A N 1
ATOM 698 C CA . HIS A 1 89 ? 4.646 -4.959 -10.420 1.00 89.50 89 HIS A CA 1
ATOM 699 C C . HIS A 1 89 ? 4.849 -5.061 -8.910 1.00 89.50 89 HIS A C 1
ATOM 701 O O . HIS A 1 89 ? 5.927 -4.733 -8.436 1.00 89.50 89 HIS A O 1
ATOM 707 N N . TYR A 1 90 ? 3.830 -5.472 -8.152 1.00 89.88 90 TYR A N 1
ATOM 708 C CA . TYR A 1 90 ? 3.840 -5.338 -6.692 1.00 89.88 90 TYR A CA 1
ATOM 709 C C . TYR A 1 90 ? 3.669 -6.659 -5.936 1.00 89.88 90 TYR A C 1
ATOM 711 O O . TYR A 1 90 ? 3.905 -6.701 -4.734 1.00 89.88 90 TYR A O 1
ATOM 719 N N . LEU A 1 91 ? 3.262 -7.734 -6.619 1.00 89.06 91 LEU A N 1
ATOM 720 C CA . LEU A 1 91 ? 3.182 -9.085 -6.045 1.00 89.06 91 LEU A CA 1
ATOM 721 C C . LEU A 1 91 ? 4.400 -9.958 -6.389 1.00 89.06 91 LEU A C 1
ATOM 723 O O . LEU A 1 91 ? 4.384 -11.158 -6.124 1.00 89.06 91 LEU A O 1
ATOM 727 N N . ASP A 1 92 ? 5.434 -9.373 -6.991 1.00 88.00 92 ASP A N 1
ATOM 728 C CA . ASP A 1 92 ? 6.701 -10.051 -7.249 1.00 88.00 92 ASP A CA 1
ATOM 729 C C . ASP A 1 92 ? 7.571 -10.022 -5.979 1.00 88.00 92 ASP A C 1
ATOM 731 O O . ASP A 1 92 ? 7.794 -8.929 -5.453 1.00 88.00 92 ASP A O 1
ATOM 735 N N . PRO A 1 93 ? 8.090 -11.165 -5.486 1.00 87.00 93 PRO A N 1
ATOM 736 C CA . PRO A 1 93 ? 9.010 -11.197 -4.349 1.00 87.00 93 PRO A CA 1
ATOM 737 C C . PRO A 1 93 ? 10.245 -10.299 -4.494 1.00 87.00 93 PRO A C 1
ATOM 739 O O . PRO A 1 93 ? 10.801 -9.888 -3.477 1.00 87.00 93 PRO A O 1
ATOM 742 N N . GLU A 1 94 ? 10.661 -9.952 -5.720 1.00 87.00 94 GLU A N 1
ATOM 743 C CA . GLU A 1 94 ? 11.748 -8.993 -5.963 1.00 87.00 94 GLU A CA 1
ATOM 744 C C . GLU A 1 94 ? 11.500 -7.661 -5.237 1.00 87.00 94 GLU A C 1
ATOM 746 O O . GLU A 1 94 ? 12.447 -7.062 -4.731 1.00 87.00 94 GLU A O 1
ATOM 751 N N . ILE A 1 95 ? 10.237 -7.231 -5.086 1.00 87.94 95 ILE A N 1
ATOM 752 C CA . ILE A 1 95 ? 9.908 -5.979 -4.391 1.00 87.94 95 ILE A CA 1
ATOM 753 C C . ILE A 1 95 ? 10.343 -5.989 -2.922 1.00 87.94 95 ILE A C 1
ATOM 755 O O . ILE A 1 95 ? 10.660 -4.941 -2.372 1.00 87.94 95 ILE A O 1
ATOM 759 N N . ALA A 1 96 ? 10.375 -7.156 -2.274 1.00 88.94 96 ALA A N 1
ATOM 760 C CA . ALA A 1 96 ? 10.793 -7.267 -0.882 1.00 88.94 96 ALA A CA 1
ATOM 761 C C . ALA A 1 96 ? 12.304 -7.061 -0.722 1.00 88.94 96 ALA A C 1
ATOM 763 O O . ALA A 1 96 ? 12.755 -6.530 0.292 1.00 88.94 96 ALA A O 1
ATOM 764 N N . GLU A 1 97 ? 13.075 -7.475 -1.725 1.00 89.06 97 GLU A N 1
ATOM 765 C CA . GLU A 1 97 ? 14.536 -7.509 -1.685 1.00 89.06 97 GLU A CA 1
ATOM 766 C C . GLU A 1 97 ? 15.188 -6.318 -2.396 1.00 89.06 97 GLU A C 1
ATOM 768 O O . GLU A 1 97 ? 16.381 -6.072 -2.216 1.00 89.06 97 GLU A O 1
ATOM 773 N N . HIS A 1 98 ? 14.431 -5.566 -3.193 1.00 89.69 98 HIS A N 1
ATOM 774 C CA . HIS A 1 98 ? 14.939 -4.399 -3.897 1.00 89.69 98 HIS A CA 1
ATOM 775 C C . HIS A 1 98 ? 15.185 -3.226 -2.932 1.00 89.69 98 HIS A C 1
ATOM 777 O O . HIS A 1 98 ? 14.395 -2.968 -2.022 1.00 89.69 98 HIS A O 1
ATOM 783 N N . GLU A 1 99 ? 16.290 -2.498 -3.117 1.00 92.44 99 GLU A N 1
ATOM 784 C CA . GLU A 1 99 ? 16.555 -1.277 -2.354 1.00 92.44 99 GLU A CA 1
ATOM 785 C C . GLU A 1 99 ? 15.609 -0.159 -2.803 1.00 92.44 99 GLU A C 1
ATOM 787 O O . GLU A 1 99 ? 15.705 0.362 -3.913 1.00 92.44 99 GLU A O 1
ATOM 792 N N . MET A 1 100 ? 14.700 0.233 -1.912 1.00 92.25 100 MET A N 1
ATOM 793 C CA . MET A 1 100 ? 13.697 1.260 -2.165 1.00 92.25 100 MET A CA 1
ATOM 794 C C . MET A 1 100 ? 13.974 2.502 -1.326 1.00 92.25 100 MET A C 1
ATOM 796 O O . MET A 1 100 ? 14.515 2.440 -0.218 1.00 92.25 100 MET A O 1
ATOM 800 N N . ASN A 1 101 ? 13.540 3.653 -1.832 1.00 91.69 101 ASN A N 1
ATOM 801 C CA . ASN A 1 101 ? 13.495 4.861 -1.022 1.00 91.69 101 ASN A CA 1
ATOM 802 C C . ASN A 1 101 ? 12.300 4.776 -0.072 1.00 91.69 101 ASN A C 1
ATOM 804 O O . ASN A 1 101 ? 11.181 4.494 -0.493 1.00 91.69 101 ASN A O 1
ATOM 808 N N . MET A 1 102 ? 12.536 5.042 1.204 1.00 89.94 102 MET A N 1
ATOM 809 C CA . MET A 1 102 ? 11.548 4.972 2.268 1.00 89.94 102 MET A CA 1
ATOM 810 C C . MET A 1 102 ? 11.292 6.359 2.843 1.00 89.94 102 MET A C 1
ATOM 812 O O . MET A 1 102 ? 12.238 7.096 3.123 1.00 89.94 102 MET A O 1
ATOM 816 N N . ALA A 1 103 ? 10.025 6.689 3.070 1.00 87.69 103 ALA A N 1
ATOM 817 C CA . ALA A 1 103 ? 9.614 7.887 3.788 1.00 87.69 103 ALA A CA 1
ATOM 818 C C . ALA A 1 103 ? 8.659 7.519 4.929 1.00 87.69 103 ALA A C 1
ATOM 820 O O . ALA A 1 103 ? 7.639 6.871 4.700 1.00 87.69 103 ALA A O 1
ATOM 821 N N . TYR A 1 104 ? 8.987 7.931 6.154 1.00 85.00 104 TYR A N 1
ATOM 822 C CA . TYR A 1 104 ? 8.198 7.633 7.357 1.00 85.00 104 TYR A CA 1
ATOM 823 C C . TYR A 1 104 ? 8.417 8.675 8.459 1.00 85.00 104 TYR A C 1
ATOM 825 O O . TYR A 1 104 ? 9.270 9.556 8.331 1.00 85.00 104 TYR A O 1
ATOM 833 N N . LEU A 1 105 ? 7.641 8.585 9.540 1.00 80.88 105 LEU A N 1
ATOM 834 C CA . LEU A 1 105 ? 7.838 9.379 10.751 1.00 80.88 105 LEU A CA 1
ATOM 835 C C . LEU A 1 105 ? 8.651 8.617 11.786 1.00 80.88 105 LEU A C 1
ATOM 837 O O . LEU A 1 105 ? 8.402 7.445 12.038 1.00 80.88 105 LEU A O 1
ATOM 841 N N . ASN A 1 106 ? 9.619 9.286 12.407 1.00 79.44 106 ASN A N 1
ATOM 842 C CA . A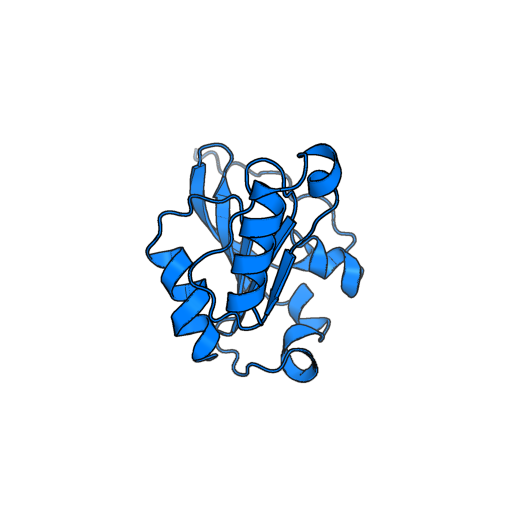SN A 1 106 ? 10.242 8.752 13.615 1.00 79.44 106 ASN A CA 1
ATOM 843 C C . ASN A 1 106 ? 9.420 9.084 14.872 1.00 79.44 106 ASN A C 1
ATOM 845 O O . ASN A 1 106 ? 8.498 9.897 14.828 1.00 79.44 106 ASN A O 1
ATOM 849 N N . ASP A 1 107 ? 9.849 8.543 16.014 1.00 79.94 107 ASP A N 1
ATOM 850 C CA . ASP A 1 107 ? 9.231 8.748 17.335 1.00 79.94 107 ASP A CA 1
ATOM 851 C C . ASP A 1 107 ? 9.085 10.226 17.755 1.00 79.94 107 ASP A C 1
ATOM 853 O O . ASP A 1 107 ? 8.305 10.553 18.646 1.00 79.94 107 ASP A O 1
ATOM 857 N N . ASN A 1 108 ? 9.828 11.139 17.118 1.00 80.25 108 ASN A N 1
ATOM 858 C CA . ASN A 1 108 ? 9.767 12.580 17.362 1.00 80.25 108 ASN A CA 1
ATOM 859 C C . ASN A 1 108 ? 8.868 13.322 16.350 1.00 80.25 108 ASN A C 1
ATOM 861 O O . ASN A 1 108 ? 8.953 14.547 16.249 1.00 80.25 108 ASN A O 1
ATOM 865 N N . ASN A 1 109 ? 8.038 12.610 15.578 1.00 75.31 109 ASN A N 1
ATOM 866 C CA . ASN A 1 109 ? 7.221 13.142 14.480 1.00 75.31 109 ASN A CA 1
ATOM 867 C C . ASN A 1 109 ? 8.034 13.904 13.416 1.00 75.31 109 ASN A C 1
ATOM 869 O O . ASN A 1 109 ? 7.547 14.859 12.804 1.00 75.31 109 ASN A O 1
ATOM 873 N N . MET A 1 110 ? 9.280 13.487 13.178 1.00 77.56 110 MET A N 1
ATOM 874 C CA . MET A 1 110 ? 10.113 14.030 12.108 1.00 77.56 110 MET A CA 1
ATOM 875 C C . MET A 1 110 ? 10.087 13.107 10.893 1.00 77.56 110 MET A C 1
ATOM 877 O O . MET A 1 110 ? 10.259 11.896 11.025 1.00 77.56 110 MET A O 1
ATOM 881 N N . ASN A 1 111 ? 9.935 13.700 9.706 1.00 78.81 111 ASN A N 1
ATOM 882 C CA . ASN A 1 111 ? 10.076 12.990 8.437 1.00 78.81 111 ASN A CA 1
ATOM 883 C C . ASN A 1 111 ? 11.495 12.434 8.300 1.00 78.81 111 ASN A C 1
ATOM 885 O O . ASN A 1 111 ? 12.464 13.196 8.311 1.00 78.81 111 ASN A O 1
ATOM 889 N N . ILE A 1 112 ? 11.596 11.125 8.106 1.00 83.62 112 ILE A N 1
ATOM 890 C CA . ILE A 1 112 ? 12.824 10.432 7.747 1.00 83.62 112 ILE A CA 1
ATOM 891 C C . ILE A 1 112 ? 12.726 9.986 6.297 1.00 83.62 112 ILE A C 1
ATOM 893 O O . ILE A 1 112 ? 11.714 9.422 5.884 1.00 83.62 112 ILE A O 1
ATOM 897 N N . PHE A 1 113 ? 13.804 10.227 5.556 1.00 87.31 113 PHE A N 1
ATOM 898 C CA . PHE A 1 113 ? 14.044 9.655 4.240 1.00 87.31 113 PHE A CA 1
ATOM 899 C C . PHE A 1 113 ? 15.228 8.702 4.357 1.00 87.31 113 PHE A C 1
ATOM 901 O O . PHE A 1 113 ? 16.284 9.087 4.861 1.00 87.31 113 PHE A O 1
ATOM 908 N N . ALA A 1 114 ? 15.037 7.461 3.935 1.00 88.69 114 ALA A N 1
ATOM 909 C CA . ALA A 1 114 ? 16.043 6.412 4.015 1.00 88.69 114 ALA A CA 1
ATOM 910 C C . ALA A 1 114 ? 16.041 5.576 2.735 1.00 88.69 114 ALA A C 1
ATOM 912 O O . ALA A 1 114 ? 15.111 5.654 1.939 1.00 88.69 114 ALA A O 1
ATOM 913 N N . VAL A 1 115 ? 17.069 4.756 2.560 1.00 91.12 115 VAL A N 1
ATOM 914 C CA . VAL A 1 115 ? 17.106 3.706 1.540 1.00 91.12 115 VAL A CA 1
ATOM 915 C C . VAL A 1 115 ? 17.198 2.373 2.267 1.00 91.12 115 VAL A C 1
ATOM 917 O O . VAL A 1 115 ? 17.896 2.274 3.277 1.00 91.12 115 VAL A O 1
ATOM 920 N N . GLY A 1 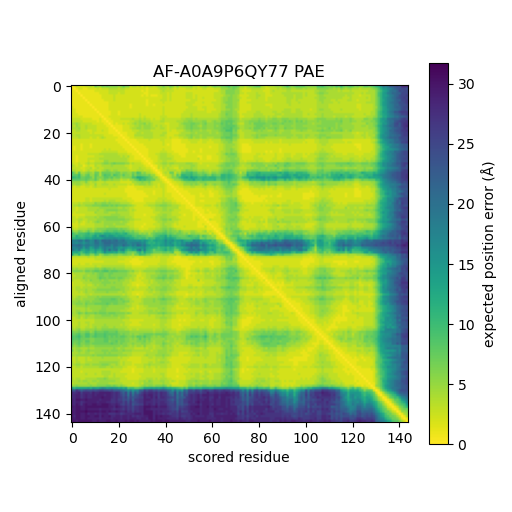116 ? 16.450 1.375 1.810 1.00 91.38 116 GLY A N 1
ATOM 921 C CA . GLY A 1 116 ? 16.475 0.044 2.404 1.00 91.38 116 GLY A CA 1
ATOM 922 C C . GLY A 1 116 ? 15.510 -0.918 1.733 1.00 91.38 116 GLY A C 1
ATOM 923 O O . GLY A 1 116 ? 14.737 -0.538 0.854 1.00 91.38 116 GLY A O 1
ATOM 924 N N . ARG A 1 117 ? 15.565 -2.180 2.156 1.00 92.38 117 ARG A N 1
ATOM 925 C CA . ARG A 1 117 ? 14.742 -3.251 1.590 1.00 92.38 117 ARG A CA 1
ATOM 926 C C . ARG A 1 117 ? 13.433 -3.398 2.364 1.00 92.38 117 ARG A C 1
ATOM 928 O O . ARG A 1 117 ? 13.476 -3.463 3.598 1.00 92.38 117 ARG A O 1
ATOM 935 N N . PRO A 1 118 ? 12.269 -3.507 1.700 1.00 92.44 118 PRO A N 1
ATOM 936 C CA . PRO A 1 118 ? 11.012 -3.751 2.401 1.00 92.44 118 PRO A CA 1
ATOM 937 C C . PRO A 1 118 ? 11.031 -5.013 3.267 1.00 92.44 118 PRO A C 1
ATOM 939 O O . PRO A 1 118 ? 10.435 -4.993 4.337 1.00 92.44 118 PRO A O 1
ATOM 942 N N . ALA A 1 119 ? 11.769 -6.064 2.899 1.00 90.56 119 ALA A N 1
ATOM 943 C CA . ALA A 1 119 ? 11.919 -7.278 3.709 1.00 90.56 119 ALA A CA 1
ATOM 944 C C . ALA A 1 119 ? 12.450 -7.026 5.137 1.00 90.56 119 ALA A C 1
ATOM 946 O O . ALA A 1 119 ? 12.263 -7.862 6.014 1.00 90.56 119 ALA A O 1
ATOM 947 N N . GLU A 1 120 ? 13.098 -5.885 5.394 1.00 89.75 120 GLU A N 1
ATOM 948 C CA . GLU A 1 120 ? 13.677 -5.549 6.702 1.00 89.75 120 GLU A CA 1
ATOM 949 C C . GLU A 1 120 ? 12.720 -4.762 7.612 1.00 89.75 120 GLU A C 1
ATOM 951 O O . GLU A 1 120 ? 12.988 -4.613 8.807 1.00 89.75 120 GLU A O 1
ATOM 956 N N . ARG A 1 121 ? 11.637 -4.194 7.061 1.00 88.31 121 ARG A N 1
ATOM 957 C CA . ARG A 1 121 ? 10.759 -3.256 7.792 1.00 88.31 121 ARG A CA 1
ATOM 958 C C . ARG A 1 121 ? 9.271 -3.375 7.482 1.00 88.31 121 ARG A C 1
ATOM 960 O O . ARG A 1 121 ? 8.464 -3.070 8.353 1.00 88.31 121 ARG A O 1
ATOM 967 N N . SER A 1 122 ? 8.906 -3.761 6.263 1.00 91.88 122 SER A N 1
ATOM 968 C CA . SER A 1 122 ? 7.514 -3.852 5.829 1.00 91.88 122 SER A CA 1
ATOM 969 C C . SER A 1 122 ? 6.853 -5.080 6.440 1.00 91.88 122 SER A C 1
ATOM 971 O O . SER A 1 122 ? 7.295 -6.223 6.259 1.00 91.88 122 SER A O 1
ATOM 973 N N . HIS A 1 123 ? 5.739 -4.841 7.123 1.00 92.44 123 HIS A N 1
ATOM 974 C CA . HIS A 1 123 ? 4.872 -5.897 7.622 1.00 92.44 123 HIS A CA 1
ATOM 975 C C . HIS A 1 123 ? 4.240 -6.671 6.457 1.00 92.44 123 HIS A C 1
ATOM 977 O O . HIS A 1 123 ? 4.174 -7.900 6.490 1.00 92.44 123 HIS A O 1
ATOM 983 N N . MET A 1 124 ? 3.862 -5.971 5.381 1.00 92.12 124 MET A N 1
ATOM 984 C CA . MET A 1 124 ? 3.312 -6.598 4.177 1.00 92.12 124 MET A CA 1
ATOM 985 C C . MET A 1 124 ? 4.325 -7.506 3.481 1.00 92.12 124 MET A C 1
ATOM 987 O O . MET A 1 124 ? 3.994 -8.648 3.168 1.00 92.12 124 MET A O 1
ATOM 991 N N . ALA A 1 125 ? 5.560 -7.037 3.278 1.00 91.06 125 ALA A N 1
ATOM 992 C CA . ALA A 1 125 ? 6.596 -7.827 2.621 1.00 91.06 125 ALA A CA 1
ATOM 993 C C . ALA A 1 125 ? 6.930 -9.089 3.428 1.00 91.06 125 ALA A C 1
ATOM 995 O O . ALA A 1 125 ? 7.071 -10.176 2.865 1.00 91.06 125 ALA A O 1
ATOM 996 N N . THR A 1 126 ? 6.967 -8.965 4.758 1.00 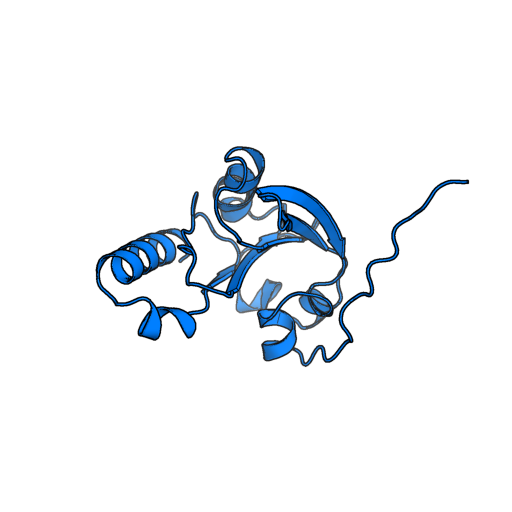89.06 126 THR A N 1
ATOM 997 C CA . THR A 1 126 ? 7.109 -10.109 5.667 1.00 89.06 126 THR A CA 1
ATOM 998 C C . THR A 1 126 ?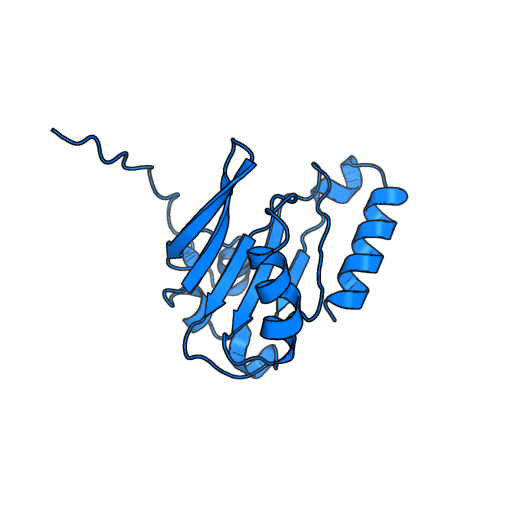 5.973 -11.118 5.467 1.00 89.06 126 THR A C 1
ATOM 1000 O O . THR A 1 126 ? 6.233 -12.312 5.319 1.00 89.06 126 THR A O 1
ATOM 1003 N N . TYR A 1 127 ? 4.722 -10.646 5.417 1.00 88.62 127 TYR A N 1
ATOM 1004 C CA . TYR A 1 127 ? 3.535 -11.492 5.281 1.00 88.62 127 TYR A CA 1
ATOM 1005 C C . TYR A 1 127 ? 3.433 -12.191 3.917 1.00 88.62 127 TYR A C 1
ATOM 1007 O O . TYR A 1 127 ? 3.122 -13.380 3.864 1.00 88.62 127 TYR A O 1
ATOM 1015 N N . LEU A 1 128 ? 3.689 -11.474 2.818 1.00 87.31 128 LEU A N 1
ATOM 1016 C CA . LEU A 1 128 ? 3.529 -12.011 1.463 1.00 87.31 128 LEU A CA 1
ATOM 1017 C C . LEU A 1 128 ? 4.728 -12.833 0.984 1.00 87.31 128 LEU A C 1
ATOM 1019 O O . LEU A 1 128 ? 4.534 -13.790 0.235 1.00 87.31 128 LEU A O 1
ATOM 1023 N N . PHE A 1 129 ? 5.949 -12.477 1.393 1.00 86.00 129 PHE A N 1
ATOM 1024 C CA . PHE A 1 129 ? 7.173 -13.023 0.794 1.00 86.00 129 PHE A CA 1
ATOM 1025 C C . PHE A 1 129 ? 8.073 -13.774 1.784 1.00 86.00 129 PHE A C 1
ATOM 1027 O O . PHE A 1 129 ? 9.049 -14.393 1.371 1.00 86.00 129 PHE A O 1
ATOM 1034 N N . GLY A 1 130 ? 7.731 -13.792 3.076 1.00 70.38 130 GLY A N 1
ATOM 1035 C CA . GLY A 1 130 ? 8.432 -14.608 4.071 1.00 70.38 130 GLY A CA 1
ATOM 1036 C C . GLY A 1 130 ? 9.736 -14.004 4.601 1.00 70.38 130 GLY A C 1
ATOM 1037 O O . GLY A 1 130 ? 10.612 -14.748 5.042 1.00 70.38 130 GLY A O 1
ATOM 1038 N N . GLY A 1 131 ? 9.863 -12.673 4.596 1.00 55.19 131 GLY A N 1
ATOM 1039 C CA . GLY A 1 131 ? 11.009 -11.934 5.136 1.00 55.19 131 GLY A CA 1
ATOM 1040 C C . GLY A 1 131 ? 11.144 -12.032 6.660 1.00 55.19 131 GLY A C 1
ATOM 1041 O O . GLY A 1 131 ? 10.804 -11.111 7.391 1.00 55.19 131 GLY A O 1
ATOM 1042 N N . GLY A 1 132 ? 11.648 -13.155 7.166 1.00 43.22 132 GLY A N 1
ATOM 1043 C CA . GLY A 1 132 ? 12.149 -13.269 8.534 1.00 43.22 132 GLY A CA 1
ATOM 1044 C C . GLY A 1 132 ? 13.588 -12.761 8.625 1.00 43.22 132 GLY A C 1
ATOM 1045 O O . GLY A 1 132 ? 14.520 -13.558 8.546 1.00 43.22 132 GLY A O 1
ATOM 1046 N N . GLY A 1 133 ? 13.783 -11.452 8.797 1.00 40.84 133 GLY A N 1
ATOM 1047 C CA . GLY A 1 133 ? 15.086 -10.833 9.058 1.00 40.84 133 GLY A CA 1
ATOM 1048 C C . GLY A 1 133 ? 15.023 -9.928 10.287 1.00 40.84 133 GLY A C 1
ATOM 1049 O O . GLY A 1 133 ? 14.156 -9.069 10.372 1.00 40.84 133 GLY A O 1
ATOM 1050 N N . ASN A 1 134 ? 15.907 -10.157 11.261 1.00 36.19 134 ASN A N 1
ATOM 1051 C CA . ASN A 1 134 ? 15.981 -9.449 12.547 1.00 36.19 134 ASN A CA 1
ATOM 1052 C C . ASN A 1 134 ? 15.840 -7.914 12.440 1.00 36.19 134 ASN A C 1
ATOM 1054 O O . ASN A 1 134 ? 16.363 -7.328 11.492 1.00 36.19 134 ASN A O 1
ATOM 1058 N N . PRO A 1 135 ? 15.257 -7.246 13.459 1.00 40.34 135 PRO A N 1
ATOM 1059 C CA . PRO A 1 135 ? 15.207 -5.790 13.509 1.00 40.34 135 PRO A CA 1
ATOM 1060 C C . PRO A 1 135 ? 16.622 -5.215 13.400 1.00 40.34 135 PRO A C 1
ATOM 1062 O O . PRO A 1 135 ? 17.523 -5.604 14.149 1.00 40.34 135 PRO A O 1
ATOM 1065 N N . VAL A 1 136 ? 16.810 -4.287 12.459 1.00 43.28 136 VAL A N 1
ATOM 1066 C CA . VAL A 1 136 ? 18.052 -3.531 12.295 1.00 43.28 136 VAL A CA 1
ATOM 1067 C C . VAL A 1 136 ? 18.369 -2.846 13.624 1.00 43.28 136 VAL A C 1
ATOM 1069 O O . VAL A 1 136 ? 17.655 -1.947 14.070 1.00 43.28 136 VAL A O 1
ATOM 1072 N N . VAL A 1 137 ? 19.435 -3.304 14.278 1.00 37.25 137 VAL A N 1
ATOM 1073 C CA . VAL A 1 137 ? 20.019 -2.650 15.447 1.00 37.25 137 VAL A CA 1
ATOM 1074 C C . VAL A 1 137 ? 20.438 -1.248 15.009 1.00 37.25 137 VAL A C 1
ATOM 1076 O O . VAL A 1 137 ? 21.236 -1.109 14.086 1.00 37.25 137 VAL A O 1
ATOM 1079 N N . ASN A 1 138 ? 19.895 -0.214 15.655 1.00 33.12 138 ASN A N 1
ATOM 1080 C CA . ASN A 1 138 ? 20.329 1.169 15.467 1.00 33.12 138 ASN A CA 1
ATOM 1081 C C . ASN A 1 138 ? 21.836 1.277 15.748 1.00 33.12 138 ASN A C 1
ATOM 1083 O O . ASN A 1 138 ? 22.255 1.353 16.903 1.00 33.12 138 ASN A O 1
ATOM 1087 N N . THR A 1 139 ? 22.661 1.317 14.705 1.00 32.84 139 THR A N 1
ATOM 1088 C CA . THR A 1 139 ? 24.030 1.814 14.805 1.00 32.84 139 THR A CA 1
ATOM 1089 C C . THR A 1 139 ? 23.998 3.328 14.684 1.00 32.84 139 THR A C 1
ATOM 1091 O O . THR A 1 139 ? 23.999 3.915 13.605 1.00 32.84 139 THR A O 1
ATOM 1094 N N . THR A 1 140 ? 23.967 3.976 15.844 1.00 36.56 140 THR A N 1
ATOM 1095 C CA . THR A 1 140 ? 24.341 5.377 16.002 1.00 36.56 140 THR A CA 1
ATOM 1096 C C . THR A 1 140 ? 25.763 5.554 15.466 1.00 36.56 140 THR A C 1
ATOM 1098 O O . THR A 1 140 ? 26.712 5.041 16.060 1.00 36.56 140 THR A O 1
ATOM 1101 N N . TYR A 1 141 ? 25.941 6.280 14.361 1.00 35.78 141 TYR A N 1
ATOM 1102 C CA . TYR A 1 141 ? 27.261 6.788 13.984 1.00 35.78 141 TYR A CA 1
ATOM 1103 C C . TYR A 1 141 ? 27.636 7.911 14.959 1.00 35.78 141 TYR A C 1
ATOM 1105 O O . TYR A 1 141 ? 27.326 9.081 14.748 1.00 35.78 141 TYR A O 1
ATOM 1113 N N . GLY A 1 142 ? 28.269 7.533 16.070 1.00 34.72 142 GLY A N 1
ATOM 1114 C CA . GLY A 1 142 ? 29.041 8.447 16.901 1.00 34.72 142 GLY A CA 1
ATOM 1115 C C . GLY A 1 142 ? 30.349 8.764 16.185 1.00 34.72 142 GLY A C 1
ATOM 1116 O O . GLY A 1 142 ? 31.208 7.893 16.061 1.00 34.72 142 GLY A O 1
ATOM 1117 N N . GLY A 1 143 ? 30.467 9.988 15.672 1.00 38.41 143 GLY A N 1
ATOM 1118 C CA . GLY A 1 143 ? 31.727 10.524 15.166 1.00 38.41 143 GLY A CA 1
ATOM 1119 C C . GLY A 1 143 ? 32.728 10.706 16.307 1.00 38.41 143 GLY A C 1
ATOM 1120 O O . GLY A 1 143 ? 32.368 11.220 17.368 1.00 38.41 143 GLY A O 1
ATOM 1121 N N . ALA A 1 144 ? 33.955 10.247 16.069 1.00 36.12 144 ALA A N 1
ATOM 1122 C CA . ALA A 1 144 ? 35.149 10.663 16.796 1.00 36.12 144 ALA A CA 1
ATOM 1123 C C . ALA A 1 144 ? 35.674 11.987 16.224 1.00 36.12 144 ALA A C 1
ATOM 1125 O O . ALA A 1 144 ? 35.489 12.204 15.003 1.00 36.12 144 ALA A O 1
#

Nearest PDB structures (foldseek):
  4b45-assembly1_A  TM=3.648E-01  e=6.905E+00  Haloferax volcanii

Solvent-accessible surface area (backbone atoms only — not comparable to full-atom values): 8116 Å² total; per-residue (Å²): 110,36,54,59,50,28,55,49,42,52,50,45,67,75,71,51,59,59,82,68,38,57,75,44,69,46,80,40,61,36,22,52,16,70,62,65,75,43,69,101,42,35,77,44,39,42,36,39,30,24,58,63,14,67,47,10,40,74,5,41,53,47,28,60,75,67,47,74,58,88,40,79,38,41,36,39,34,34,76,92,39,62,60,61,55,53,85,79,65,67,71,46,63,61,59,26,69,39,78,20,43,34,40,34,50,47,100,83,68,42,78,44,79,49,76,44,38,36,25,59,74,36,67,64,34,26,72,78,62,65,38,86,52,77,77,79,75,86,77,78,86,76,81,131

Foldseek 3Di:
DQQVQQVVQVVCVVPDDLVVLLPDAAEEFLALALDHASDVRHDHAEYEYECASPSCVNHVVVNLVPVLRPHQHKYWYHYPDDDGDCVPPPLDLVQQADWTWMWGADPVSGIDTDTDGNLQPHPVSCVRNVSPDDHPDDDDPDDD

Sequence (144 aa):
GGIIASMVVDRLLATLEESFLKKLEVYTFGSAANHMNGGHCLKHIEHFANESDFFASSGVMTYYQTARNKYDNMLYIDWGKTGHLLNMHYLDPEIAEHEMNMAYLNDNNMNIFAVGRPAERSHMATYLFGGGGNPVVNTTYGGA

pLDDT: mean 82.2, std 16.7, range [32.84, 94.81]

Radius of gyration: 15.25 Å; Cα contacts (8 Å, |Δi|>4): 262; chains: 1; bounding box: 53×33×34 Å

Mean predicted aligned error: 7.46 Å

Secondary structure (DSSP, 8-state):
-HHHHHHHHHHHHHHS-HHHHTT-EEEEES---S----TTT--EEEEEEETT-HHHIIIIIHHHHHS---S--EEEEETT-----HHHHTSSTHHHHS-EEEEEE-TTS-EEEEEE-GGGT-HHHHHHH---------------

Organism: NCBI:txid979702